Protein AF-F9DQQ2-F1 (afdb_monomer_lite)

Secondary structure (DSSP, 8-state):
-BTTSGGGTS-HHHHHHHHHHHHTT-EEEEEE-STTEEEEEEESSSEEEEEEEE-GGGBEEEEEE--S--SSSS-HHHHHHHHHHHHHHHSS--S-----------HHHHHHHHS-HHHHHHHHHHHHHH-HHHHHHHHHHHTT-S---

pLDDT: mean 83.59, std 15.38, range [37.66, 96.44]

Organism: NCBI:txid1027292

InterPro domains:
  IPR007527 Zinc finger, SWIM-type [PS50966] (50-86)

Structure (mmCIF, N/CA/C/O backbone):
data_AF-F9DQQ2-F1
#
_entry.id   AF-F9DQQ2-F1
#
loop_
_atom_site.group_PDB
_atom_site.id
_atom_site.type_symbol
_atom_site.label_atom_id
_atom_site.label_alt_id
_atom_site.label_comp_id
_atom_site.label_asym_id
_atom_site.label_entity_id
_atom_site.label_seq_id
_atom_site.pdbx_PDB_ins_code
_atom_site.Cartn_x
_atom_site.Cartn_y
_atom_site.Cartn_z
_atom_site.occupancy
_atom_site.B_iso_or_equiv
_atom_site.auth_seq_id
_atom_site.auth_comp_id
_atom_site.auth_asym_id
_atom_site.auth_atom_id
_atom_site.pdbx_PDB_model_num
ATOM 1 N N . MET A 1 1 ? -3.682 10.309 11.237 1.00 91.81 1 MET A N 1
ATOM 2 C CA . MET A 1 1 ? -4.462 9.955 10.033 1.00 91.81 1 MET A CA 1
ATOM 3 C C . MET A 1 1 ? -5.758 9.305 10.494 1.00 91.81 1 MET A C 1
ATOM 5 O O . MET A 1 1 ? -5.712 8.528 11.442 1.00 91.81 1 MET A O 1
ATOM 9 N N . ASN A 1 2 ? -6.893 9.654 9.894 1.00 93.94 2 ASN A N 1
ATOM 10 C CA . ASN A 1 2 ? -8.212 9.121 10.252 1.00 93.94 2 ASN A CA 1
ATOM 11 C C . ASN A 1 2 ? -8.787 8.335 9.061 1.00 93.94 2 ASN A C 1
ATOM 13 O O . ASN A 1 2 ? -8.530 8.712 7.921 1.00 93.94 2 ASN A O 1
ATOM 17 N N . ILE A 1 3 ? -9.531 7.256 9.315 1.00 93.12 3 ILE A N 1
ATOM 18 C CA . ILE A 1 3 ? -10.094 6.364 8.288 1.00 93.12 3 ILE A CA 1
ATOM 19 C C . ILE A 1 3 ? -11.096 7.055 7.353 1.00 93.12 3 ILE A C 1
ATOM 21 O O . ILE A 1 3 ? -11.316 6.585 6.243 1.00 93.12 3 ILE A O 1
ATOM 25 N N . TYR A 1 4 ? -11.653 8.191 7.770 1.00 90.44 4 TYR A N 1
ATOM 26 C CA . TYR A 1 4 ? -12.604 8.973 6.983 1.00 90.44 4 TYR A CA 1
ATOM 27 C C . TYR A 1 4 ? -11.970 10.153 6.230 1.00 90.44 4 TYR A C 1
ATOM 29 O O . TYR A 1 4 ? -12.684 10.850 5.519 1.00 90.44 4 TYR A O 1
ATOM 37 N N . GLN A 1 5 ? -10.669 10.414 6.432 1.00 91.44 5 GLN A N 1
ATOM 38 C CA . GLN A 1 5 ? -9.943 11.569 5.868 1.00 91.44 5 GLN A CA 1
ATOM 39 C C . GLN A 1 5 ? -8.458 11.244 5.587 1.00 91.44 5 GLN A C 1
ATOM 41 O O . GLN A 1 5 ? -7.559 12.084 5.731 1.00 91.44 5 GLN A O 1
ATOM 46 N N . PHE A 1 6 ? -8.136 9.985 5.286 1.00 92.81 6 PHE A N 1
ATOM 47 C CA . PHE A 1 6 ? -6.744 9.567 5.076 1.00 92.81 6 PHE A CA 1
ATOM 48 C C . PHE A 1 6 ? -6.175 10.116 3.765 1.00 92.81 6 PHE A C 1
ATOM 50 O O . PHE A 1 6 ? -4.967 10.316 3.652 1.00 92.81 6 PHE A O 1
ATOM 57 N N . GLU A 1 7 ? -7.033 10.387 2.786 1.00 89.94 7 GLU A N 1
ATOM 58 C CA . GLU A 1 7 ? -6.694 10.895 1.464 1.00 89.94 7 GLU A CA 1
ATOM 59 C C . GLU A 1 7 ? -5.997 12.259 1.508 1.00 89.94 7 GLU A C 1
ATOM 61 O O . GLU A 1 7 ? -5.167 12.543 0.649 1.00 89.94 7 GLU A O 1
ATOM 66 N N . GLU A 1 8 ? -6.255 13.064 2.542 1.00 89.94 8 GLU A N 1
ATOM 67 C CA . GLU A 1 8 ? -5.587 14.354 2.766 1.00 89.94 8 GLU A CA 1
ATOM 68 C C . GLU A 1 8 ? -4.128 14.192 3.229 1.00 89.94 8 GLU A C 1
ATOM 70 O O . GLU A 1 8 ? -3.323 15.118 3.132 1.00 89.94 8 GLU A O 1
ATOM 75 N N . HIS A 1 9 ? -3.772 13.006 3.731 1.00 90.50 9 HIS A N 1
ATOM 76 C CA . HIS A 1 9 ? -2.484 12.712 4.363 1.00 90.50 9 HIS A CA 1
ATOM 77 C C . HIS A 1 9 ? -1.588 11.796 3.516 1.00 90.50 9 HIS A C 1
ATOM 79 O O . HIS A 1 9 ? -0.440 11.537 3.886 1.00 90.50 9 HIS A O 1
ATOM 85 N N . VAL A 1 10 ? -2.095 11.290 2.390 1.00 89.50 10 VAL A N 1
ATOM 86 C CA . VAL A 1 10 ? -1.396 10.353 1.504 1.00 89.50 10 VAL A CA 1
ATOM 87 C C . VAL A 1 10 ? -1.189 11.004 0.140 1.00 89.50 10 VAL A C 1
ATOM 89 O O . VAL A 1 10 ? -2.031 11.750 -0.349 1.00 89.50 10 VAL A O 1
ATOM 92 N N . ASN A 1 11 ? -0.054 10.720 -0.510 1.00 88.88 11 ASN A N 1
ATOM 93 C CA . ASN A 1 11 ? 0.215 11.236 -1.850 1.00 88.88 11 ASN A CA 1
ATOM 94 C C . ASN A 1 11 ? -0.940 10.899 -2.812 1.00 88.88 11 ASN A C 1
ATOM 96 O O . ASN A 1 11 ? -1.328 9.737 -2.944 1.00 88.88 11 ASN A O 1
ATOM 100 N N . GLN A 1 12 ? -1.430 11.903 -3.538 1.00 87.38 12 GLN A N 1
ATOM 101 C CA . GLN A 1 12 ? -2.599 11.790 -4.413 1.00 87.38 12 GLN A CA 1
ATOM 102 C C . GLN A 1 12 ? -2.499 10.661 -5.455 1.00 87.38 12 GLN A C 1
ATOM 104 O O . GLN A 1 12 ? -3.489 9.975 -5.720 1.00 87.38 12 GLN A O 1
ATOM 109 N N . LYS A 1 13 ? -1.306 10.400 -6.015 1.00 87.06 13 LYS A N 1
ATOM 110 C CA . LYS A 1 13 ? -1.102 9.277 -6.950 1.00 87.06 13 LYS A CA 1
ATOM 111 C C . LYS A 1 13 ? -1.308 7.926 -6.256 1.00 87.06 13 LYS A C 1
ATOM 113 O O . LYS A 1 13 ? -1.817 6.990 -6.867 1.00 87.06 13 LYS A O 1
ATOM 118 N N . ILE A 1 14 ? -0.926 7.808 -4.985 1.00 91.00 14 ILE A N 1
ATOM 119 C CA . ILE A 1 14 ? -1.125 6.590 -4.188 1.00 91.00 14 ILE A CA 1
ATOM 120 C C . ILE A 1 14 ? -2.599 6.425 -3.811 1.00 91.00 14 ILE A C 1
ATOM 122 O O . ILE A 1 14 ? -3.117 5.317 -3.951 1.00 91.00 14 ILE A O 1
ATOM 126 N N . VAL A 1 15 ? -3.280 7.514 -3.433 1.00 92.31 15 VAL A N 1
ATOM 127 C CA . VAL A 1 15 ? -4.732 7.516 -3.178 1.00 92.31 15 VAL A CA 1
ATOM 128 C C . VAL A 1 15 ? -5.494 7.033 -4.410 1.00 92.31 15 VAL A C 1
ATOM 130 O O . VAL A 1 15 ? -6.264 6.084 -4.315 1.00 92.31 15 VAL A O 1
ATOM 133 N N . THR A 1 16 ? -5.202 7.606 -5.581 1.00 88.88 16 THR A N 1
ATOM 134 C CA . THR A 1 16 ? -5.843 7.238 -6.858 1.00 88.88 16 THR A CA 1
ATOM 135 C C . THR A 1 16 ? -5.654 5.753 -7.173 1.00 88.88 16 THR A C 1
ATOM 137 O O . THR A 1 16 ? -6.600 5.040 -7.494 1.00 88.88 16 THR A O 1
ATOM 140 N N . ARG A 1 17 ? -4.430 5.236 -7.019 1.00 92.00 17 ARG A N 1
ATOM 141 C CA . ARG A 1 17 ? -4.148 3.814 -7.267 1.00 92.00 17 ARG A CA 1
ATOM 142 C C . ARG A 1 17 ? -4.850 2.891 -6.270 1.00 92.00 17 ARG A C 1
ATOM 144 O O . ARG A 1 17 ? -5.263 1.805 -6.665 1.00 92.00 17 ARG A O 1
ATOM 151 N N . GLY A 1 18 ? -4.942 3.283 -4.999 1.00 93.12 18 GLY A N 1
ATOM 152 C CA . GLY A 1 18 ? -5.647 2.504 -3.981 1.00 93.12 18 GLY A CA 1
ATOM 153 C C . GLY A 1 18 ? -7.157 2.502 -4.193 1.00 93.12 18 GLY A C 1
ATOM 154 O O . GLY A 1 18 ? -7.774 1.444 -4.105 1.00 93.12 18 GLY A O 1
ATOM 155 N N . TRP A 1 19 ? -7.723 3.649 -4.576 1.00 93.19 19 TRP A N 1
ATOM 156 C CA . TRP A 1 19 ? -9.120 3.771 -4.989 1.00 93.19 19 TRP A CA 1
ATOM 157 C C . TRP A 1 19 ? -9.451 2.819 -6.141 1.00 93.19 19 TRP A C 1
ATOM 159 O O . TRP A 1 19 ? -10.386 2.034 -6.033 1.00 93.19 19 TRP A O 1
ATOM 169 N N . ASN A 1 20 ? -8.623 2.787 -7.190 1.00 91.44 20 ASN A N 1
ATOM 170 C CA . ASN A 1 20 ? -8.831 1.870 -8.315 1.00 91.44 20 ASN A CA 1
ATOM 171 C C . ASN A 1 20 ? -8.812 0.398 -7.875 1.00 91.44 20 ASN A C 1
ATOM 173 O O . ASN A 1 20 ? -9.624 -0.392 -8.336 1.00 91.44 20 ASN A O 1
ATOM 177 N N . TYR A 1 21 ? -7.926 0.015 -6.950 1.00 93.69 21 TYR A N 1
ATOM 178 C CA . TYR A 1 21 ? -7.899 -1.354 -6.420 1.00 93.69 21 TYR A CA 1
ATOM 179 C C . TYR A 1 21 ? -9.162 -1.703 -5.623 1.00 93.69 21 TYR A C 1
ATOM 181 O O . TYR A 1 21 ? -9.636 -2.836 -5.710 1.00 93.69 21 TYR A O 1
ATOM 189 N N . PHE A 1 22 ? -9.692 -0.747 -4.860 1.00 92.81 22 PHE A N 1
ATOM 190 C CA . PHE A 1 22 ? -10.963 -0.894 -4.159 1.00 92.81 22 PHE A CA 1
ATOM 191 C C . PHE A 1 22 ? -12.129 -1.048 -5.151 1.00 92.81 22 PHE A C 1
ATOM 193 O O . PHE A 1 22 ? -12.830 -2.056 -5.105 1.00 92.81 22 PHE A O 1
ATOM 200 N N . CYS A 1 23 ? -12.274 -0.133 -6.118 1.00 89.19 23 CYS A N 1
ATOM 201 C CA . CYS A 1 23 ? -13.345 -0.180 -7.123 1.00 89.19 23 CYS A CA 1
ATOM 202 C C . CYS A 1 23 ? -13.293 -1.415 -8.032 1.00 89.19 23 CYS A C 1
ATOM 204 O O . CYS A 1 23 ? -14.338 -1.949 -8.394 1.00 89.19 23 CYS A O 1
ATOM 206 N N . ASP A 1 24 ? -12.095 -1.900 -8.365 1.00 90.25 24 ASP A N 1
ATOM 207 C CA . ASP A 1 24 ? -11.893 -3.133 -9.137 1.00 90.25 24 ASP A CA 1
ATOM 208 C C . ASP A 1 24 ? -12.253 -4.408 -8.340 1.00 90.25 24 ASP A C 1
ATOM 210 O O . ASP A 1 24 ? -12.099 -5.519 -8.852 1.00 90.25 24 ASP A O 1
ATOM 214 N N . GLY A 1 25 ? -12.663 -4.292 -7.070 1.00 89.75 25 GLY A N 1
ATOM 215 C CA . GLY A 1 25 ? -12.977 -5.436 -6.213 1.00 89.75 25 GLY A CA 1
ATOM 216 C C . GLY A 1 25 ? -11.751 -6.287 -5.869 1.00 89.75 25 GLY A C 1
ATOM 217 O O . GLY A 1 25 ? -11.869 -7.487 -5.622 1.00 89.75 25 GLY A O 1
ATOM 218 N N . ARG A 1 26 ? -10.547 -5.694 -5.866 1.00 92.81 26 ARG A N 1
ATOM 219 C CA . ARG A 1 26 ? -9.294 -6.417 -5.566 1.00 92.81 26 ARG A CA 1
ATOM 220 C C . ARG A 1 26 ? -9.072 -6.629 -4.073 1.00 92.81 26 ARG A C 1
ATOM 222 O O . ARG A 1 26 ? -8.113 -7.306 -3.695 1.00 92.81 26 ARG A O 1
ATOM 229 N N . VAL A 1 27 ? -9.918 -6.045 -3.230 1.00 93.12 27 VAL A N 1
ATOM 230 C CA . VAL A 1 27 ? -9.899 -6.215 -1.779 1.00 93.12 27 VAL A CA 1
ATOM 231 C C . VAL A 1 27 ? -10.761 -7.426 -1.428 1.00 93.12 27 VAL A C 1
ATOM 233 O O . VAL A 1 27 ? -11.963 -7.446 -1.658 1.00 93.12 27 VAL A O 1
ATOM 236 N N . SER A 1 28 ? -10.146 -8.478 -0.896 1.00 85.31 28 SER A N 1
ATOM 237 C CA . SER A 1 28 ? -10.887 -9.625 -0.364 1.00 85.31 28 SER A CA 1
ATOM 238 C C . SER A 1 28 ? -11.399 -9.335 1.046 1.00 85.31 28 SER A C 1
ATOM 240 O O . SER A 1 28 ? -10.757 -8.603 1.803 1.00 85.31 28 SER A O 1
ATOM 242 N N . SER A 1 29 ? -12.505 -9.996 1.409 1.00 67.31 29 SER A N 1
ATOM 243 C CA . SER A 1 29 ? -13.208 -9.855 2.691 1.00 67.31 29 SER A CA 1
ATOM 244 C C . SER A 1 29 ? -12.266 -9.759 3.894 1.00 67.31 29 SER A C 1
ATOM 246 O O . SER A 1 29 ? -11.401 -10.622 4.089 1.00 67.31 29 SER A O 1
ATOM 248 N N . SER A 1 30 ? -12.479 -8.731 4.712 1.00 70.38 30 SER A N 1
ATOM 249 C CA . SER A 1 30 ? -11.675 -8.469 5.899 1.00 70.38 30 SER A CA 1
ATOM 250 C C . SER A 1 30 ? -11.931 -9.512 6.988 1.00 70.38 30 SER A C 1
ATOM 252 O O . SER A 1 30 ? -13.043 -10.023 7.159 1.00 70.38 30 SER A O 1
ATOM 254 N N . ARG A 1 31 ? -10.897 -9.828 7.770 1.00 75.25 31 ARG A N 1
ATOM 255 C CA . ARG A 1 31 ? -11.061 -10.552 9.033 1.00 75.25 31 ARG A CA 1
ATOM 256 C C . ARG A 1 31 ? -10.847 -9.580 10.182 1.00 75.25 31 ARG A C 1
ATOM 258 O O . ARG A 1 31 ? -9.708 -9.199 10.458 1.00 75.25 31 ARG A O 1
ATOM 265 N N . LYS A 1 32 ? -11.926 -9.228 10.884 1.00 78.81 32 LYS A N 1
ATOM 266 C CA . LYS A 1 32 ? -11.830 -8.521 12.165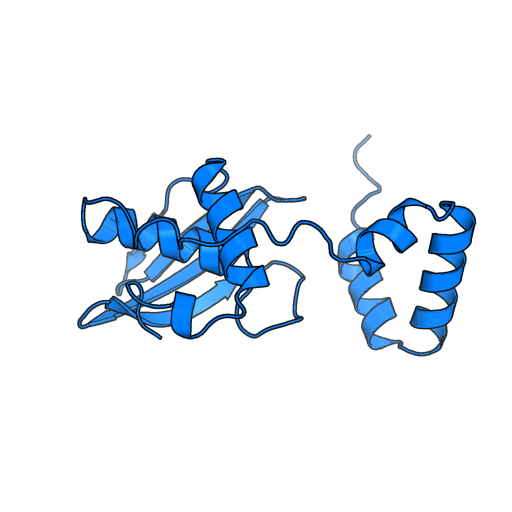 1.00 78.81 32 LYS A CA 1
ATOM 267 C C . LYS A 1 32 ? -11.130 -9.417 13.190 1.00 78.81 32 LYS A C 1
ATOM 269 O O . LYS A 1 32 ? -11.528 -10.563 13.414 1.00 78.81 32 LYS A O 1
ATOM 274 N N . ARG A 1 33 ? -10.067 -8.896 13.790 1.00 80.00 33 ARG A N 1
ATOM 275 C CA . ARG A 1 33 ? -9.330 -9.482 14.912 1.00 80.00 33 ARG A CA 1
ATOM 276 C C . ARG A 1 33 ? -9.716 -8.762 16.210 1.00 80.00 33 ARG A C 1
ATOM 278 O O . ARG A 1 33 ? -10.629 -7.937 16.239 1.00 80.00 33 ARG A O 1
ATOM 285 N N . GLN A 1 34 ? -9.056 -9.126 17.306 1.00 80.75 34 GLN A N 1
ATOM 286 C CA . GLN A 1 34 ? -9.218 -8.445 18.590 1.00 80.75 34 GLN A CA 1
ATOM 287 C C . GLN A 1 34 ? -8.692 -6.998 18.506 1.00 80.75 34 GLN A C 1
ATOM 289 O O . GLN A 1 34 ? -7.906 -6.672 17.617 1.00 80.75 34 GLN A O 1
ATOM 294 N N . GLU A 1 35 ? -9.165 -6.136 19.411 1.00 83.38 35 GLU A N 1
ATOM 295 C CA . GLU A 1 35 ? -8.626 -4.777 19.616 1.00 83.38 35 GLU A CA 1
ATOM 296 C C . GLU A 1 35 ? -8.692 -3.854 18.382 1.00 83.38 35 GLU A C 1
ATOM 298 O O . GLU A 1 35 ? -7.757 -3.121 18.086 1.00 83.38 35 GLU A O 1
ATOM 303 N N . GLY A 1 36 ? -9.784 -3.907 17.610 1.00 87.00 36 GLY A N 1
ATOM 304 C CA . GLY A 1 36 ? -9.970 -2.986 16.475 1.00 87.00 36 GLY A CA 1
ATOM 305 C C . GLY A 1 36 ? -9.001 -3.217 15.309 1.00 87.00 36 GLY A C 1
ATOM 306 O O . GLY A 1 36 ? -8.852 -2.349 14.453 1.00 87.00 36 GLY A O 1
ATOM 307 N N . THR A 1 37 ? -8.348 -4.381 15.262 1.00 93.62 37 THR A N 1
ATOM 308 C CA . THR A 1 37 ? -7.432 -4.760 14.182 1.00 93.62 37 THR A CA 1
ATOM 309 C C . THR A 1 37 ? -8.162 -5.521 13.078 1.00 93.62 37 THR A C 1
ATOM 311 O O . THR A 1 37 ? -8.949 -6.427 13.349 1.00 93.62 37 THR A O 1
ATOM 314 N N . TYR A 1 38 ? -7.870 -5.195 11.824 1.00 94.38 38 TYR A N 1
ATOM 315 C CA . TYR A 1 38 ? -8.461 -5.778 10.624 1.00 94.38 38 TYR A CA 1
ATOM 316 C C . TYR A 1 38 ? -7.351 -6.256 9.690 1.00 94.38 38 TYR A C 1
ATOM 318 O O . TYR A 1 38 ? -6.363 -5.554 9.481 1.00 94.38 38 TYR A O 1
ATOM 326 N N . THR A 1 39 ? -7.513 -7.453 9.126 1.00 94.81 39 THR A N 1
ATOM 327 C CA . THR A 1 39 ? -6.618 -7.974 8.085 1.00 94.81 39 THR A CA 1
ATOM 328 C C . THR A 1 39 ? -7.365 -8.057 6.759 1.00 94.81 39 THR A C 1
ATOM 330 O O . THR A 1 39 ? -8.450 -8.641 6.709 1.00 94.81 39 THR A O 1
ATOM 333 N N . PHE A 1 40 ? -6.763 -7.524 5.699 1.00 95.00 40 PHE A N 1
ATOM 334 C CA . PHE A 1 40 ? -7.262 -7.549 4.325 1.00 95.00 40 PHE A CA 1
ATOM 335 C C . PHE A 1 40 ? -6.283 -8.289 3.424 1.00 95.00 40 PHE A C 1
ATOM 337 O O . PHE A 1 40 ? -5.073 -8.284 3.665 1.00 95.00 40 PHE A O 1
ATOM 344 N N . PHE A 1 41 ? -6.807 -8.877 2.351 1.00 94.56 41 PHE A N 1
ATOM 345 C CA . PHE A 1 41 ? -5.977 -9.426 1.288 1.00 94.56 41 PHE A CA 1
ATOM 346 C C . PHE A 1 41 ? -6.237 -8.692 -0.016 1.00 94.56 41 PHE A C 1
ATOM 348 O O . PHE A 1 41 ? -7.371 -8.656 -0.485 1.00 94.56 41 PHE A O 1
ATOM 355 N N . ILE A 1 42 ? -5.185 -8.128 -0.596 1.00 94.69 42 ILE A N 1
ATOM 356 C CA . ILE A 1 42 ? -5.263 -7.287 -1.786 1.00 94.69 42 ILE A CA 1
ATOM 357 C C . ILE A 1 42 ? -4.636 -8.025 -2.966 1.00 94.69 42 ILE A C 1
ATOM 359 O O . ILE A 1 42 ? -3.468 -8.415 -2.909 1.00 94.69 42 ILE A O 1
ATOM 363 N N . LEU A 1 43 ? -5.400 -8.213 -4.040 1.00 91.38 43 LEU A N 1
ATOM 364 C CA . LEU A 1 43 ? -4.917 -8.834 -5.272 1.00 91.38 43 LEU A CA 1
ATOM 365 C C . LEU A 1 43 ? -4.167 -7.804 -6.130 1.00 91.38 43 LEU A C 1
ATOM 367 O O . LEU A 1 43 ? -4.759 -6.880 -6.685 1.00 91.38 43 LEU A O 1
ATOM 371 N N . GLY A 1 44 ? -2.849 -7.956 -6.234 1.00 86.44 44 GLY A N 1
ATOM 372 C CA . GLY A 1 44 ? -1.984 -7.195 -7.136 1.00 86.44 44 GLY A CA 1
ATOM 373 C C . GLY A 1 44 ? -1.265 -8.122 -8.114 1.00 86.44 44 GLY A C 1
ATOM 374 O O . GLY A 1 44 ? -1.877 -9.022 -8.679 1.00 86.44 44 GLY A O 1
ATOM 375 N N . SER A 1 45 ? 0.042 -7.916 -8.300 1.00 82.88 45 SER A N 1
ATOM 376 C CA . SER A 1 45 ? 0.904 -8.905 -8.974 1.00 82.88 45 SER A CA 1
ATOM 377 C C . SER A 1 45 ? 0.957 -10.234 -8.215 1.00 82.88 45 SER A C 1
ATOM 379 O O . SER A 1 45 ? 1.110 -11.290 -8.812 1.00 82.88 45 SER A O 1
ATOM 381 N N . GLU A 1 46 ? 0.805 -10.158 -6.896 1.00 87.50 46 GLU A N 1
ATOM 382 C CA . GLU A 1 46 ? 0.638 -11.272 -5.976 1.00 87.50 46 GLU A CA 1
ATOM 383 C C . GLU A 1 46 ? -0.473 -10.913 -4.980 1.00 87.50 46 GLU A C 1
ATOM 385 O O . GLU A 1 46 ? -1.034 -9.810 -5.011 1.00 87.50 46 GLU A O 1
ATOM 390 N N . LYS A 1 47 ? -0.789 -11.835 -4.072 1.00 90.81 47 LYS A N 1
ATOM 391 C CA . LYS A 1 47 ? -1.703 -11.574 -2.961 1.00 90.81 47 LYS A CA 1
ATOM 392 C C . LYS A 1 47 ? -0.943 -10.912 -1.811 1.00 90.81 47 LYS A C 1
ATOM 394 O O . LYS A 1 47 ? -0.115 -11.551 -1.167 1.00 90.81 47 LYS A O 1
ATOM 399 N N . TYR A 1 48 ? -1.271 -9.659 -1.521 1.00 93.62 48 TYR A N 1
ATOM 400 C CA . TYR A 1 48 ? -0.668 -8.898 -0.430 1.00 93.62 48 TYR A CA 1
ATOM 401 C C . TYR A 1 48 ? -1.553 -8.916 0.814 1.00 93.62 48 TYR A C 1
ATOM 403 O O . TYR A 1 48 ? -2.775 -8.827 0.710 1.00 93.62 48 TYR A O 1
ATOM 411 N N . GLU A 1 49 ? -0.941 -9.023 1.989 1.00 94.50 49 GLU A N 1
ATOM 412 C CA . GLU A 1 49 ? -1.624 -8.913 3.278 1.00 94.50 49 GLU A CA 1
ATOM 413 C C . GLU A 1 49 ? -1.454 -7.491 3.817 1.00 94.50 49 GLU A C 1
ATOM 415 O O . GLU A 1 49 ? -0.340 -6.957 3.850 1.00 94.50 49 GLU A O 1
ATOM 420 N N . VAL A 1 50 ? -2.568 -6.886 4.225 1.00 95.31 50 VAL A N 1
ATOM 421 C CA . VAL A 1 50 ? -2.616 -5.566 4.855 1.00 95.31 50 VAL A CA 1
ATOM 422 C C . VAL A 1 50 ? -3.231 -5.706 6.239 1.00 95.31 50 VAL A C 1
ATOM 424 O O . VAL A 1 50 ? -4.289 -6.318 6.387 1.00 95.31 50 VAL A O 1
ATOM 427 N N . THR A 1 51 ? -2.592 -5.121 7.248 1.00 95.19 51 THR A N 1
ATOM 428 C CA . THR A 1 51 ? -3.129 -5.037 8.611 1.00 95.19 51 THR A CA 1
ATOM 429 C C . THR A 1 51 ? -3.384 -3.582 8.965 1.00 95.19 51 THR A C 1
ATOM 431 O O . THR A 1 51 ? -2.494 -2.757 8.800 1.00 95.19 51 THR A O 1
ATOM 434 N N . VAL A 1 52 ? -4.581 -3.279 9.469 1.00 95.44 52 VAL A N 1
ATOM 435 C CA . VAL A 1 52 ? -4.985 -1.936 9.907 1.00 95.44 52 VAL A CA 1
ATOM 436 C C . VAL A 1 52 ? -5.568 -2.021 11.313 1.00 95.44 52 VAL A C 1
ATOM 438 O O . VAL A 1 52 ? -6.462 -2.830 11.555 1.00 95.44 52 VAL A O 1
ATOM 441 N N . THR A 1 53 ? -5.097 -1.187 12.235 1.00 95.25 53 THR A N 1
ATOM 442 C CA . THR A 1 53 ? -5.650 -1.073 13.593 1.00 95.25 53 THR A CA 1
ATOM 443 C C . THR A 1 53 ? -6.317 0.283 13.761 1.00 95.25 53 THR A C 1
ATOM 445 O O . THR A 1 53 ? -5.680 1.322 13.573 1.00 95.25 53 THR A O 1
ATOM 448 N N . ILE A 1 54 ? -7.598 0.259 14.125 1.00 94.50 54 ILE A N 1
ATOM 449 C CA . ILE A 1 54 ? -8.432 1.444 14.328 1.00 94.50 54 ILE A CA 1
ATOM 450 C C . ILE A 1 54 ? -8.663 1.666 15.822 1.00 94.50 54 ILE A C 1
ATOM 452 O O . ILE A 1 54 ? -9.049 0.744 16.541 1.00 94.50 54 ILE A O 1
ATOM 456 N N . GLY A 1 55 ? -8.416 2.895 16.264 1.00 91.62 55 GLY A N 1
ATOM 457 C CA . GLY A 1 55 ? -8.739 3.391 17.596 1.00 91.62 55 GLY A CA 1
ATOM 458 C C . GLY A 1 55 ? -10.063 4.146 17.626 1.00 91.62 55 GLY A C 1
ATOM 459 O O . GLY A 1 55 ? -10.881 4.057 16.709 1.00 91.62 55 GLY A O 1
ATOM 460 N N . ASP A 1 56 ? -10.252 4.925 18.685 1.00 88.19 56 ASP A N 1
ATOM 461 C CA . ASP A 1 56 ? -11.465 5.717 18.864 1.00 88.19 56 ASP A CA 1
ATOM 462 C C . ASP A 1 56 ? -11.669 6.714 17.709 1.00 88.19 56 ASP A C 1
ATOM 464 O O . ASP A 1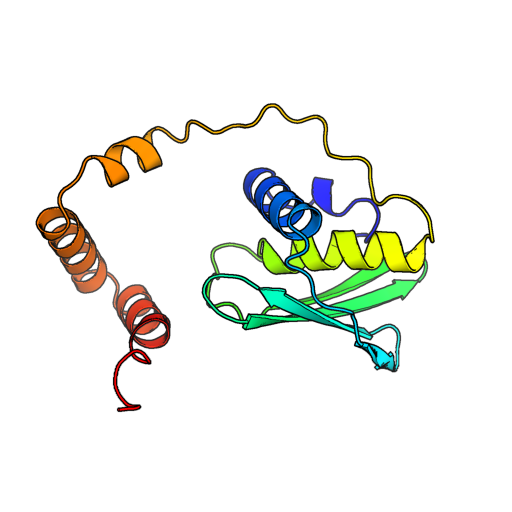 56 ? -10.715 7.229 17.109 1.00 88.19 56 ASP A O 1
ATOM 468 N N . GLU A 1 57 ? -12.943 6.940 17.377 1.00 87.69 57 GLU A N 1
ATOM 469 C CA . GLU A 1 57 ? -13.395 7.892 16.349 1.00 87.69 57 GLU A CA 1
ATOM 470 C C . GLU A 1 57 ? -12.767 7.677 14.954 1.00 87.69 57 GLU A C 1
ATOM 472 O O . GLU A 1 57 ? -12.638 8.607 14.159 1.00 87.69 57 GLU A O 1
ATOM 477 N N . GLY A 1 58 ? -12.366 6.441 14.628 1.00 89.50 58 GLY A N 1
ATOM 478 C CA . GLY A 1 58 ? -11.824 6.100 13.307 1.00 89.50 58 GLY A CA 1
ATOM 479 C C . GLY A 1 58 ? -10.340 6.435 13.130 1.00 89.50 58 GLY A C 1
ATOM 480 O O . GLY A 1 58 ? -9.828 6.435 12.010 1.00 89.50 58 GLY A O 1
ATOM 481 N N . THR A 1 59 ? -9.613 6.719 14.212 1.00 94.62 59 THR A N 1
ATOM 482 C CA . THR A 1 59 ? -8.171 6.998 14.140 1.00 94.62 59 THR A CA 1
ATOM 483 C C . THR A 1 59 ? -7.399 5.760 13.683 1.00 94.62 59 THR A C 1
ATOM 485 O O . THR A 1 59 ? -7.510 4.700 14.296 1.00 94.62 59 THR A O 1
ATOM 488 N N . ILE A 1 60 ? -6.565 5.884 12.647 1.00 95.31 60 ILE A N 1
ATOM 489 C CA . ILE A 1 60 ? -5.669 4.799 12.221 1.00 95.31 60 ILE A CA 1
ATOM 490 C C . ILE A 1 60 ? -4.451 4.802 13.151 1.00 95.31 60 ILE A C 1
ATOM 492 O O . ILE A 1 60 ? -3.598 5.687 13.058 1.00 95.31 60 ILE A O 1
ATOM 496 N N . LEU A 1 61 ? -4.385 3.826 14.059 1.00 94.88 61 LEU A N 1
ATOM 497 C CA . LEU A 1 61 ? -3.297 3.671 15.033 1.00 94.88 61 LEU A CA 1
ATOM 498 C C . LEU A 1 61 ? -2.083 2.962 14.428 1.00 94.88 61 LEU A C 1
ATOM 500 O O . LEU A 1 61 ? -0.944 3.275 14.765 1.00 94.88 61 LEU A O 1
ATOM 504 N N . PHE A 1 62 ? -2.332 1.997 13.543 1.00 94.06 62 PHE A N 1
ATOM 505 C CA . PHE A 1 62 ? -1.301 1.218 12.872 1.00 94.06 62 PHE A CA 1
ATOM 506 C C . PHE A 1 62 ? -1.782 0.781 11.491 1.00 94.06 62 PHE A C 1
ATOM 508 O O . PHE A 1 62 ? -2.957 0.460 11.307 1.00 94.06 62 PHE A O 1
ATOM 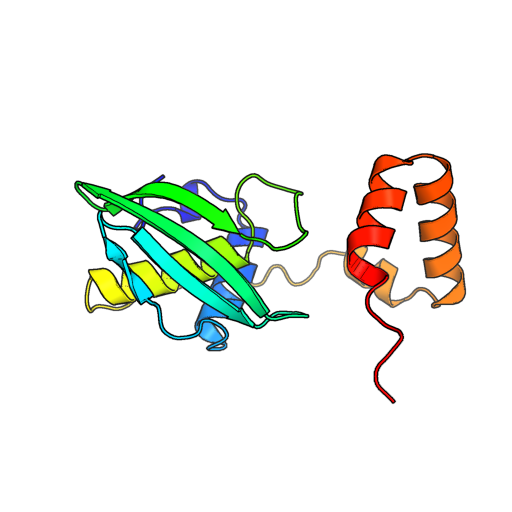515 N N . SER A 1 63 ? -0.858 0.745 10.536 1.00 94.44 63 SER A N 1
ATOM 516 C CA . SER A 1 63 ? -1.074 0.163 9.221 1.00 94.44 63 SER A CA 1
ATOM 517 C C . SER A 1 63 ? 0.220 -0.447 8.708 1.00 94.44 63 SER A C 1
ATOM 519 O O . SER A 1 63 ? 1.297 0.113 8.923 1.00 94.44 63 SER A O 1
ATOM 521 N N . SER A 1 64 ? 0.115 -1.598 8.055 1.00 93.56 64 SER A N 1
ATOM 522 C CA . SER A 1 64 ? 1.231 -2.192 7.333 1.00 93.56 64 SER A CA 1
ATOM 523 C C . SER A 1 64 ? 0.757 -3.031 6.158 1.00 93.56 64 SER A C 1
ATOM 525 O O . SER A 1 64 ? -0.326 -3.621 6.176 1.00 93.56 64 SER A O 1
ATOM 527 N N . CYS A 1 65 ? 1.612 -3.133 5.145 1.00 94.00 65 CYS A N 1
ATOM 528 C CA . CYS A 1 65 ? 1.453 -4.053 4.032 1.00 94.00 65 CYS A CA 1
ATOM 529 C C . CYS A 1 65 ? 2.739 -4.848 3.829 1.00 94.00 65 CYS A C 1
ATOM 531 O O . CYS A 1 65 ? 3.833 -4.295 3.902 1.00 94.00 65 CYS A O 1
ATOM 533 N N . ASN A 1 66 ? 2.615 -6.136 3.512 1.00 92.38 66 ASN A N 1
ATOM 534 C CA . ASN A 1 66 ? 3.766 -6.975 3.169 1.00 92.38 66 ASN A CA 1
ATOM 535 C C . ASN A 1 66 ? 4.280 -6.759 1.732 1.00 92.38 66 ASN A C 1
ATOM 537 O O . ASN A 1 66 ? 5.159 -7.495 1.280 1.00 92.38 66 ASN A O 1
ATOM 541 N N . CYS A 1 67 ? 3.723 -5.798 0.987 1.00 90.69 67 CYS A N 1
ATOM 542 C CA . CYS A 1 67 ? 4.166 -5.548 -0.373 1.00 90.69 67 CYS A CA 1
ATOM 543 C C . CYS A 1 67 ? 5.584 -4.966 -0.383 1.00 90.69 67 CYS A C 1
ATOM 545 O O . CYS A 1 67 ? 5.916 -4.125 0.450 1.00 90.69 67 CYS A O 1
ATOM 547 N N . PRO A 1 68 ? 6.419 -5.331 -1.364 1.00 84.31 68 PRO A N 1
ATOM 548 C CA . PRO A 1 68 ? 7.807 -4.882 -1.410 1.00 84.31 68 PRO A CA 1
ATOM 549 C C . PRO A 1 68 ? 7.960 -3.424 -1.870 1.00 84.31 68 PRO A C 1
ATOM 551 O O . PRO A 1 68 ? 9.069 -2.965 -2.162 1.00 84.31 68 PRO A O 1
ATOM 554 N N . TYR A 1 69 ? 6.851 -2.700 -2.032 1.00 73.00 69 TYR A N 1
ATOM 555 C CA . TYR A 1 69 ? 6.827 -1.312 -2.463 1.00 73.00 69 TYR A CA 1
ATOM 556 C C . TYR A 1 69 ? 6.995 -0.379 -1.253 1.00 73.00 69 TYR A C 1
ATOM 558 O O . TYR A 1 69 ? 6.018 -0.036 -0.605 1.00 73.00 69 TYR A O 1
ATOM 566 N N . ASP A 1 70 ? 8.230 0.051 -0.997 1.00 63.81 70 ASP A N 1
ATOM 567 C CA . ASP A 1 70 ? 8.640 0.928 0.111 1.00 63.81 70 ASP A CA 1
ATOM 568 C C . ASP A 1 70 ? 9.076 2.323 -0.389 1.00 63.81 70 ASP A C 1
ATOM 570 O O . ASP A 1 70 ? 10.180 2.789 -0.134 1.00 63.81 70 ASP A O 1
ATOM 574 N N . TYR A 1 71 ? 8.268 2.963 -1.242 1.00 62.16 71 TYR A N 1
ATOM 575 C CA . TYR A 1 71 ? 8.552 4.340 -1.699 1.00 62.16 71 TYR A CA 1
ATOM 576 C C . TYR A 1 71 ? 7.841 5.409 -0.849 1.00 62.16 71 TYR A C 1
ATOM 578 O O . TYR A 1 71 ? 8.034 6.602 -1.078 1.00 62.16 71 TYR A O 1
ATOM 586 N N . SER A 1 72 ? 6.996 4.999 0.099 1.00 66.00 72 SER A N 1
ATOM 587 C CA . SER A 1 72 ? 6.235 5.869 1.000 1.00 66.00 72 SER A CA 1
ATOM 588 C C . SER A 1 72 ? 5.791 5.096 2.240 1.00 66.00 72 SER A C 1
ATOM 590 O O . SER A 1 72 ? 5.709 3.873 2.207 1.00 66.00 72 SER A O 1
ATOM 592 N N . SER A 1 73 ? 5.442 5.819 3.308 1.00 82.50 73 SER A N 1
ATOM 593 C CA . SER A 1 73 ? 4.920 5.243 4.557 1.00 82.50 73 SER A CA 1
ATOM 594 C C . SER A 1 73 ? 3.606 4.474 4.393 1.00 82.50 73 SER A C 1
ATOM 596 O O . SER A 1 73 ? 3.298 3.632 5.225 1.00 82.50 73 SER A O 1
ATOM 598 N N . VAL A 1 74 ? 2.837 4.781 3.344 1.00 91.69 74 VAL A N 1
ATOM 599 C CA . VAL A 1 74 ? 1.572 4.124 2.997 1.00 91.69 74 VAL A CA 1
ATOM 600 C C . VAL A 1 74 ? 1.621 3.744 1.524 1.00 91.69 74 VAL A C 1
ATOM 602 O O . VAL A 1 74 ? 1.898 4.593 0.670 1.00 91.69 74 VAL A O 1
ATOM 605 N N . CYS A 1 75 ? 1.350 2.482 1.205 1.00 94.25 75 CYS A N 1
ATOM 606 C CA . CYS A 1 75 ? 1.257 2.002 -0.170 1.00 94.25 75 CYS A CA 1
ATOM 607 C C . CYS A 1 75 ? -0.194 2.010 -0.688 1.00 94.25 75 CYS A C 1
ATOM 609 O O . CYS A 1 75 ? -1.161 2.117 0.061 1.00 94.25 75 CYS A O 1
ATOM 611 N N . LYS A 1 76 ? -0.370 1.815 -2.000 1.00 93.94 76 LYS A N 1
ATOM 612 C CA . LYS A 1 76 ? -1.708 1.747 -2.621 1.00 93.94 76 LYS A CA 1
ATOM 613 C C . LYS A 1 76 ? -2.597 0.628 -2.056 1.00 93.94 76 LYS A C 1
ATOM 615 O O . LYS A 1 76 ? -3.812 0.761 -2.074 1.00 93.94 76 LYS A O 1
ATOM 620 N N . HIS A 1 77 ? -2.006 -0.473 -1.580 1.00 95.50 77 HIS A N 1
ATOM 621 C CA . HIS A 1 77 ? -2.766 -1.592 -1.015 1.00 95.50 77 HIS A CA 1
ATOM 622 C C . HIS A 1 77 ? -3.359 -1.228 0.349 1.00 95.50 77 HIS A C 1
ATOM 624 O O . HIS A 1 77 ? -4.485 -1.613 0.640 1.00 95.50 77 HIS A O 1
ATOM 630 N N . GLU A 1 78 ? -2.632 -0.452 1.155 1.00 95.69 78 GLU A N 1
ATOM 631 C CA . GLU A 1 78 ? -3.144 0.080 2.421 1.00 95.69 78 GLU A CA 1
ATOM 632 C C . GLU A 1 78 ? -4.284 1.056 2.177 1.00 95.69 78 GLU A C 1
ATOM 634 O O . GLU A 1 78 ? -5.335 0.912 2.783 1.00 95.69 78 GLU A O 1
ATOM 639 N N . VAL A 1 79 ? -4.135 1.963 1.208 1.00 95.44 79 VAL A N 1
ATOM 640 C CA . VAL A 1 79 ? -5.224 2.865 0.801 1.00 95.44 79 VAL A CA 1
ATOM 641 C C . VAL A 1 79 ? -6.464 2.081 0.346 1.00 95.44 79 VAL A C 1
ATOM 643 O O . VAL A 1 79 ? -7.572 2.409 0.756 1.00 95.44 79 VAL A O 1
ATOM 646 N N . ALA A 1 80 ? -6.305 1.020 -0.453 1.00 95.25 80 ALA A N 1
ATOM 647 C CA . ALA A 1 80 ? -7.432 0.172 -0.858 1.00 95.25 80 ALA A CA 1
ATOM 648 C C . ALA A 1 80 ? -8.128 -0.483 0.351 1.00 95.25 80 ALA A C 1
ATOM 650 O O . ALA A 1 80 ? -9.354 -0.511 0.424 1.00 95.25 80 ALA A O 1
ATOM 651 N N . ALA A 1 81 ? -7.347 -0.960 1.327 1.00 95.31 81 ALA A N 1
ATOM 652 C CA . ALA A 1 81 ? -7.876 -1.487 2.581 1.00 95.31 81 ALA A CA 1
ATOM 653 C C . ALA A 1 81 ? -8.570 -0.410 3.428 1.00 95.31 81 ALA A C 1
ATOM 655 O O . ALA A 1 81 ? -9.541 -0.717 4.110 1.00 95.31 81 ALA A O 1
ATOM 656 N N . TYR A 1 82 ? -8.106 0.842 3.389 1.00 95.31 82 TYR A N 1
ATOM 657 C CA . TYR A 1 82 ? -8.746 1.944 4.104 1.00 95.31 82 TYR A CA 1
ATOM 658 C C . TYR A 1 82 ? -10.133 2.256 3.545 1.00 95.31 82 TYR A C 1
ATOM 660 O O . TYR A 1 82 ? -11.064 2.411 4.329 1.00 95.31 82 TYR A O 1
ATOM 668 N N . PHE A 1 83 ? -10.291 2.289 2.217 1.00 93.62 83 PHE A N 1
ATOM 669 C CA . PHE A 1 83 ? -11.603 2.476 1.587 1.00 93.62 83 PHE A CA 1
ATOM 670 C C . PHE A 1 83 ? -12.579 1.353 1.950 1.00 93.62 83 PHE A C 1
ATOM 672 O O . PHE A 1 83 ? -13.691 1.632 2.393 1.00 93.62 83 PHE A O 1
ATOM 679 N N . GLU A 1 84 ? -12.135 0.099 1.848 1.00 93.06 84 GLU A N 1
ATOM 680 C CA . GLU A 1 84 ? -12.933 -1.064 2.250 1.00 93.06 84 GLU A CA 1
ATOM 681 C C . GLU A 1 84 ? -13.313 -1.003 3.738 1.00 93.06 84 GLU A C 1
ATOM 683 O O . GLU A 1 84 ? -14.458 -1.247 4.114 1.00 93.06 84 GLU A O 1
ATOM 688 N N . LEU A 1 85 ? -12.361 -0.661 4.610 1.00 92.38 85 LEU A N 1
ATOM 689 C CA . LEU A 1 85 ? -12.612 -0.569 6.044 1.00 92.38 85 LEU A CA 1
ATOM 690 C C . LEU A 1 85 ? -13.583 0.567 6.379 1.00 92.38 85 LEU A C 1
ATOM 692 O O . LEU A 1 85 ? -14.462 0.370 7.212 1.00 92.38 85 LEU A O 1
ATOM 696 N N . ALA A 1 86 ? -13.449 1.728 5.736 1.00 91.31 86 ALA A N 1
ATOM 697 C CA . ALA A 1 86 ? -14.373 2.844 5.908 1.00 91.31 86 ALA A CA 1
ATOM 698 C C . ALA A 1 86 ? -15.809 2.437 5.533 1.00 91.31 86 ALA A C 1
ATOM 700 O O . ALA A 1 86 ? -16.731 2.684 6.309 1.00 91.31 86 ALA A O 1
ATOM 701 N N . GLU A 1 87 ? -15.989 1.741 4.403 1.00 88.00 87 GLU A N 1
ATOM 702 C CA . GLU A 1 87 ? -17.296 1.221 3.975 1.00 88.00 87 GLU A CA 1
ATOM 703 C C . GLU A 1 87 ? -17.877 0.217 4.988 1.00 88.00 87 GLU A C 1
ATOM 705 O O . GLU A 1 87 ? -19.053 0.301 5.356 1.00 88.00 87 GLU A O 1
ATOM 710 N N . GLN A 1 88 ? -17.045 -0.695 5.506 1.00 87.62 88 GLN A N 1
ATOM 711 C CA . GLN A 1 88 ? -17.458 -1.673 6.519 1.00 87.62 88 GLN A CA 1
ATOM 712 C C . GLN A 1 88 ? -17.827 -1.038 7.869 1.00 87.62 88 GLN A C 1
ATOM 714 O O . GLN A 1 88 ? -18.692 -1.571 8.568 1.00 87.62 88 GLN A O 1
ATOM 719 N N . LEU A 1 89 ? -17.170 0.060 8.262 1.00 86.00 89 LEU A N 1
ATOM 720 C CA . LEU A 1 89 ? -17.420 0.745 9.536 1.00 86.00 89 LEU A CA 1
ATOM 721 C C . LEU A 1 89 ? -18.670 1.632 9.493 1.00 86.00 89 LEU A C 1
ATOM 723 O O . LEU A 1 89 ? -19.446 1.613 10.448 1.00 86.00 89 LEU A O 1
ATOM 727 N N . ASP A 1 90 ? -18.886 2.372 8.403 1.00 76.94 90 ASP A N 1
ATOM 728 C CA . ASP A 1 90 ? -20.000 3.325 8.301 1.00 76.94 90 ASP A CA 1
ATOM 729 C C . ASP A 1 90 ? -21.300 2.715 7.765 1.00 76.94 90 ASP A C 1
ATOM 731 O O . ASP A 1 90 ? -22.362 3.340 7.867 1.00 76.94 90 ASP A O 1
ATOM 735 N N . GLY A 1 91 ? -21.254 1.514 7.170 1.00 59.97 91 GLY A N 1
ATOM 736 C CA . GLY A 1 91 ? -22.418 0.896 6.517 1.00 59.97 91 GLY A CA 1
ATOM 737 C C . GLY A 1 91 ? -23.018 1.762 5.396 1.00 59.97 91 GLY A C 1
ATOM 738 O O . GLY A 1 91 ? -24.156 1.548 4.976 1.00 59.97 91 GLY A O 1
ATOM 739 N N . LYS A 1 92 ? -22.263 2.770 4.948 1.00 49.41 92 LYS A N 1
ATOM 740 C CA . LYS A 1 92 ? -22.559 3.740 3.896 1.00 49.41 92 LYS A CA 1
ATOM 741 C C . LYS A 1 92 ? -21.354 3.805 2.966 1.00 49.41 92 LYS A C 1
ATOM 743 O O . LYS A 1 92 ? -20.252 3.426 3.349 1.00 49.41 92 LYS A O 1
ATOM 748 N N . THR A 1 93 ? -21.591 4.311 1.758 1.00 48.56 93 THR A N 1
ATOM 749 C CA . THR A 1 93 ? -20.558 4.566 0.750 1.00 48.56 93 THR A CA 1
ATOM 750 C C . THR A 1 93 ? -19.323 5.225 1.379 1.00 48.56 93 THR A C 1
ATOM 752 O O . THR A 1 93 ? -19.505 6.202 2.114 1.00 48.56 93 THR A O 1
ATOM 755 N N . PRO A 1 94 ? -18.108 4.724 1.087 1.00 54.47 94 PRO A N 1
ATOM 756 C CA . PRO A 1 94 ? -16.849 5.262 1.604 1.00 54.47 94 PRO A CA 1
ATOM 757 C C . PRO A 1 94 ? -16.676 6.750 1.244 1.00 54.47 94 PRO A C 1
ATOM 759 O O . PRO A 1 94 ? -17.451 7.252 0.416 1.00 54.47 94 PRO A O 1
ATOM 762 N N . PRO A 1 95 ? -15.677 7.460 1.828 1.00 56.69 95 PRO A N 1
ATOM 763 C CA . PRO A 1 95 ? -15.338 8.832 1.446 1.00 56.69 95 PRO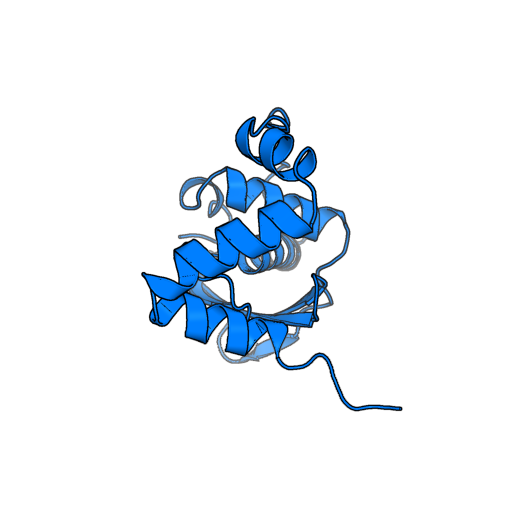 A CA 1
ATOM 764 C C . PRO A 1 95 ? -15.430 8.978 -0.072 1.00 56.69 95 PRO A C 1
ATOM 766 O O . PRO A 1 95 ? -14.838 8.190 -0.812 1.00 56.69 95 PRO A O 1
ATOM 769 N N . SER A 1 96 ? -16.305 9.882 -0.520 1.00 55.38 96 SER A N 1
ATOM 770 C CA . SER A 1 96 ? -16.771 9.926 -1.906 1.00 55.38 96 SER A CA 1
ATOM 771 C C . SER A 1 96 ? -15.598 9.941 -2.874 1.00 55.38 96 SER A C 1
ATOM 773 O O . SER A 1 96 ? -14.649 10.691 -2.642 1.00 55.38 96 SER A O 1
ATOM 775 N N . ALA A 1 97 ? -15.719 9.142 -3.947 1.00 51.12 97 ALA A N 1
ATOM 776 C CA . ALA A 1 97 ? -14.778 9.052 -5.060 1.00 51.12 97 ALA A CA 1
ATOM 777 C C . ALA A 1 97 ? -14.118 10.411 -5.279 1.00 51.12 97 ALA A C 1
ATOM 779 O O . ALA A 1 97 ? -14.821 11.389 -5.572 1.00 51.12 97 ALA A O 1
ATOM 780 N N . PRO A 1 98 ? -12.810 10.519 -5.044 1.00 55.59 98 PRO A N 1
ATOM 781 C CA . PRO A 1 98 ? -12.231 11.830 -4.954 1.00 55.59 98 PRO A CA 1
ATOM 782 C C . PRO A 1 98 ? -12.275 12.434 -6.367 1.00 55.59 98 PRO A C 1
ATOM 784 O O . PRO A 1 98 ? -11.998 11.748 -7.352 1.00 55.59 98 PRO A O 1
ATOM 787 N N . GLN A 1 99 ? -12.778 13.670 -6.475 1.00 48.66 99 GLN A N 1
ATOM 788 C CA . GLN A 1 99 ? -13.155 14.318 -7.737 1.00 48.66 99 GLN A CA 1
ATOM 789 C C . GLN A 1 99 ? -11.887 14.710 -8.517 1.00 48.66 99 GLN A C 1
ATOM 791 O O . GLN A 1 99 ? -11.524 15.879 -8.615 1.00 48.66 99 GLN A O 1
ATOM 796 N N . TRP A 1 100 ? -11.150 13.720 -9.011 1.00 50.44 100 TRP A N 1
ATOM 797 C CA . TRP A 1 100 ? -9.860 13.910 -9.650 1.00 50.44 100 TRP A CA 1
ATOM 798 C C . TRP A 1 100 ? -9.929 13.463 -11.096 1.00 50.44 100 TRP A C 1
ATOM 800 O O . TRP A 1 100 ? -10.319 12.343 -11.417 1.00 50.44 100 TRP A O 1
ATOM 810 N N . VAL A 1 101 ? -9.521 14.382 -11.964 1.00 46.09 101 VAL A N 1
ATOM 811 C CA . VAL A 1 101 ? -9.152 14.079 -13.339 1.00 46.09 101 VAL A CA 1
ATOM 812 C C . VAL A 1 101 ? -8.058 13.019 -13.270 1.00 46.09 101 VAL A C 1
ATOM 814 O O . VAL A 1 101 ? -7.060 13.214 -12.574 1.00 46.09 101 VAL A O 1
ATOM 817 N N . GLU A 1 102 ? -8.270 11.891 -13.941 1.00 44.97 102 GLU A N 1
ATOM 818 C CA . GLU A 1 102 ? -7.242 10.886 -14.181 1.00 44.97 102 GLU A CA 1
ATOM 819 C C . GLU A 1 102 ? -5.979 11.597 -14.688 1.00 44.97 102 GLU A C 1
ATOM 821 O O . GLU A 1 102 ? -5.936 12.089 -15.812 1.00 44.97 102 GLU A O 1
ATOM 826 N N . VAL A 1 103 ? -4.945 11.707 -13.849 1.00 52.75 103 VAL A N 1
ATOM 827 C CA . VAL A 1 103 ? -3.616 12.093 -14.332 1.00 52.75 103 VAL A CA 1
ATOM 828 C C . VAL A 1 103 ? -3.011 10.820 -14.911 1.00 52.75 103 VAL A C 1
ATOM 830 O O . VAL A 1 103 ? -2.223 10.139 -14.253 1.00 52.75 103 VAL A O 1
ATOM 833 N N . THR A 1 104 ? -3.478 10.444 -16.101 1.00 48.50 104 THR A N 1
ATOM 834 C CA . THR A 1 104 ? -2.966 9.301 -16.870 1.00 48.50 104 THR A CA 1
ATOM 835 C C . THR A 1 104 ? -1.633 9.592 -17.531 1.00 48.50 104 THR A C 1
ATOM 837 O O . THR A 1 104 ? -0.920 8.658 -17.879 1.00 48.50 104 THR A O 1
ATOM 840 N N . ASP A 1 105 ? -1.240 10.856 -17.621 1.00 51.00 105 ASP A N 1
ATOM 841 C CA . ASP A 1 105 ? -0.069 11.220 -18.401 1.00 51.00 105 ASP A CA 1
ATOM 842 C C . ASP A 1 105 ? 1.081 11.482 -17.434 1.00 51.00 105 ASP A C 1
ATOM 844 O O . ASP A 1 105 ? 1.356 12.612 -17.030 1.00 51.00 105 ASP A O 1
ATOM 848 N N . ASP A 1 106 ? 1.725 10.405 -16.984 1.00 65.69 106 ASP A N 1
ATOM 849 C CA . ASP A 1 106 ? 3.115 10.498 -16.556 1.00 65.69 106 ASP A CA 1
ATOM 850 C C . ASP A 1 106 ? 3.978 10.361 -17.815 1.00 65.69 106 ASP A C 1
ATOM 852 O O . ASP A 1 106 ? 4.162 9.233 -18.285 1.00 65.69 106 ASP A O 1
ATOM 856 N N . PRO A 1 107 ? 4.533 11.459 -18.368 1.00 73.25 107 PRO A N 1
ATOM 857 C CA . PRO A 1 107 ? 5.315 11.399 -19.604 1.00 73.25 107 PRO A CA 1
ATOM 858 C C . PRO A 1 107 ? 6.506 10.444 -19.477 1.00 73.25 107 PRO A C 1
ATOM 860 O O . PRO A 1 107 ? 7.004 9.904 -20.460 1.00 73.25 107 PRO A O 1
ATOM 863 N N . PHE A 1 108 ? 6.965 10.203 -18.246 1.00 78.00 108 PHE A N 1
ATOM 864 C CA . PHE A 1 108 ? 8.013 9.238 -17.970 1.00 78.00 108 PHE A CA 1
ATOM 865 C C . PHE A 1 108 ? 7.562 7.793 -18.212 1.00 78.00 108 PHE A C 1
ATOM 867 O O . PHE A 1 108 ? 8.317 7.007 -18.780 1.00 78.00 108 PHE A O 1
ATOM 874 N N . THR A 1 109 ? 6.328 7.444 -17.843 1.00 78.31 109 THR A N 1
ATOM 875 C CA . THR A 1 109 ? 5.771 6.108 -18.088 1.00 78.31 109 THR A CA 1
ATOM 876 C C . THR A 1 109 ? 5.627 5.838 -19.585 1.00 78.31 109 THR A C 1
ATOM 878 O O . THR A 1 109 ? 5.989 4.752 -20.036 1.00 78.31 109 THR A O 1
ATOM 881 N N . GLU A 1 110 ? 5.188 6.829 -20.366 1.00 80.50 110 GLU A N 1
ATOM 882 C CA . GLU A 1 110 ? 5.135 6.719 -21.829 1.00 80.50 110 GLU A CA 1
ATOM 883 C C . GLU A 1 110 ? 6.524 6.458 -22.417 1.00 80.50 110 GLU A C 1
ATOM 885 O O . GLU A 1 110 ? 6.699 5.521 -23.192 1.00 80.50 110 GLU A O 1
ATOM 890 N N . ILE A 1 111 ? 7.539 7.219 -21.987 1.00 87.50 111 ILE A N 1
ATOM 891 C CA . ILE A 1 111 ? 8.923 7.012 -22.431 1.00 87.50 111 ILE A CA 1
ATOM 892 C C . ILE A 1 111 ? 9.367 5.579 -22.136 1.00 87.50 111 ILE A C 1
ATOM 894 O O . ILE A 1 111 ? 9.853 4.905 -23.042 1.00 87.50 111 ILE A O 1
ATOM 898 N N . LEU A 1 112 ? 9.162 5.080 -20.914 1.00 86.69 112 LEU A N 1
ATOM 899 C CA . LEU A 1 112 ? 9.557 3.716 -20.550 1.00 86.69 112 LEU A CA 1
ATOM 900 C C . LEU A 1 112 ? 8.873 2.650 -21.419 1.00 86.69 112 LEU A C 1
ATOM 902 O O . LEU A 1 112 ? 9.518 1.671 -21.784 1.00 86.69 112 LEU A O 1
ATOM 906 N N . GLN A 1 113 ? 7.603 2.847 -21.784 1.00 82.50 113 GLN A N 1
ATOM 907 C CA . GLN A 1 113 ? 6.846 1.921 -22.637 1.00 82.50 113 GLN A CA 1
ATOM 908 C C . GLN A 1 113 ? 7.307 1.919 -24.101 1.00 82.50 113 GLN A C 1
ATOM 910 O O . GLN A 1 113 ? 7.059 0.949 -24.814 1.00 82.50 113 GLN A O 1
ATOM 915 N N . THR A 1 114 ? 7.988 2.975 -24.554 1.00 91.06 114 THR A N 1
ATOM 916 C CA . THR A 1 114 ? 8.581 3.018 -25.903 1.00 91.06 114 THR A CA 1
ATOM 917 C C . THR A 1 114 ? 9.932 2.304 -25.998 1.00 91.06 114 THR A C 1
ATOM 919 O O . THR A 1 114 ? 10.408 2.046 -27.105 1.00 91.06 114 THR A O 1
ATOM 922 N N . LEU A 1 115 ? 10.570 1.983 -24.867 1.00 94.38 115 LEU A N 1
ATOM 923 C CA . LEU A 1 115 ? 11.877 1.332 -24.847 1.00 94.38 115 LEU A CA 1
ATOM 924 C C . LEU A 1 115 ? 11.757 -0.177 -25.088 1.00 94.38 115 LEU A C 1
ATOM 926 O O . LEU A 1 115 ? 10.855 -0.843 -24.588 1.00 94.38 115 LEU A O 1
ATOM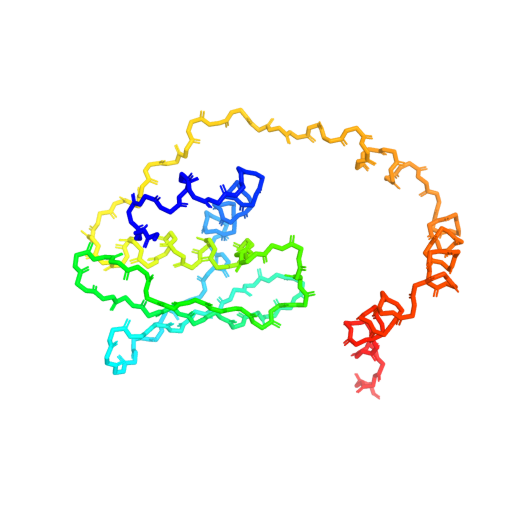 930 N N . SER A 1 116 ? 12.724 -0.729 -25.823 1.00 95.12 116 SER A N 1
ATOM 931 C CA . SER A 1 116 ? 12.882 -2.183 -25.948 1.00 95.12 116 SER A CA 1
ATOM 932 C C . SER A 1 116 ? 13.253 -2.828 -24.608 1.00 95.12 116 SER A C 1
ATOM 934 O O . SER A 1 116 ? 13.877 -2.188 -23.754 1.00 95.12 116 SER A O 1
ATOM 936 N N . ASN A 1 117 ? 12.929 -4.113 -24.443 1.00 92.69 117 ASN A N 1
ATOM 937 C CA . ASN A 1 117 ? 13.280 -4.869 -23.238 1.00 92.69 117 ASN A CA 1
ATOM 938 C C . ASN A 1 117 ? 14.794 -4.897 -23.003 1.00 92.69 117 ASN A C 1
ATOM 940 O O . ASN A 1 117 ? 15.233 -4.816 -21.862 1.00 92.69 117 ASN A O 1
ATOM 944 N N . GLU A 1 118 ? 15.590 -4.961 -24.069 1.00 94.62 118 GLU A N 1
ATOM 945 C CA . GLU A 1 118 ? 17.050 -4.944 -24.004 1.00 94.62 118 GLU A CA 1
ATOM 946 C C . GLU A 1 118 ? 17.551 -3.652 -23.351 1.00 94.62 118 GLU A C 1
ATOM 948 O O . GLU A 1 118 ? 18.335 -3.696 -22.405 1.00 94.62 118 GLU A O 1
ATOM 953 N N . VAL A 1 119 ? 17.026 -2.505 -23.789 1.00 94.44 119 VAL A N 1
ATOM 954 C CA . VAL A 1 119 ? 17.384 -1.194 -23.227 1.00 94.44 119 VAL A CA 1
ATOM 955 C C . VAL A 1 119 ? 16.907 -1.063 -21.779 1.00 94.44 119 VAL A C 1
ATOM 957 O O . VAL A 1 119 ? 17.639 -0.551 -20.934 1.00 94.44 119 VAL A O 1
ATOM 960 N N . LEU A 1 120 ? 15.708 -1.556 -21.454 1.00 95.44 120 LEU A N 1
ATOM 961 C CA . LEU A 1 120 ? 15.218 -1.565 -20.072 1.00 95.44 120 LEU A CA 1
ATOM 962 C C . LEU A 1 120 ? 16.117 -2.411 -19.157 1.00 95.44 120 LEU A C 1
ATOM 964 O O . LEU A 1 120 ? 16.422 -1.985 -18.043 1.00 95.44 120 LEU A O 1
ATOM 968 N N . ILE A 1 121 ? 16.585 -3.572 -19.629 1.00 94.81 121 ILE A N 1
ATOM 969 C CA . ILE A 1 121 ? 17.526 -4.430 -18.897 1.00 94.81 121 ILE A CA 1
ATOM 970 C C . ILE A 1 121 ? 18.850 -3.699 -18.654 1.00 94.81 121 ILE A C 1
ATOM 972 O O . ILE A 1 121 ? 19.369 -3.752 -17.538 1.00 94.81 121 ILE A O 1
ATOM 976 N N . GLU A 1 122 ? 19.386 -2.997 -19.654 1.00 96.44 122 GLU A N 1
ATOM 977 C CA . GLU A 1 122 ? 20.623 -2.220 -19.501 1.00 96.44 122 GLU A CA 1
ATOM 978 C C . GLU A 1 122 ? 20.472 -1.095 -18.476 1.00 96.44 122 GLU A C 1
ATOM 980 O O . GLU A 1 122 ? 21.306 -0.974 -17.582 1.00 96.44 122 GLU A O 1
ATOM 985 N N . ILE A 1 123 ? 19.372 -0.339 -18.532 1.00 95.19 123 ILE A N 1
ATOM 986 C CA . ILE A 1 123 ? 19.080 0.715 -17.552 1.00 95.19 123 ILE A CA 1
ATOM 987 C C . ILE A 1 123 ? 19.016 0.133 -16.135 1.00 95.19 123 ILE A C 1
ATOM 989 O O . ILE A 1 123 ? 19.617 0.680 -15.210 1.00 95.19 123 ILE A O 1
ATOM 993 N N . VAL A 1 124 ? 18.303 -0.984 -15.945 1.00 95.06 124 VAL A N 1
ATOM 994 C CA . VAL A 1 124 ? 18.198 -1.634 -14.630 1.00 95.06 124 VAL A CA 1
ATOM 995 C C . VAL A 1 124 ? 19.566 -2.123 -14.156 1.00 95.06 124 VAL A C 1
ATOM 997 O O . VAL A 1 124 ? 19.910 -1.908 -12.992 1.00 95.06 124 VAL A O 1
ATOM 1000 N N . ARG A 1 125 ? 20.372 -2.726 -15.039 1.00 95.62 125 ARG A N 1
ATOM 1001 C CA . ARG A 1 125 ? 21.730 -3.177 -14.711 1.00 95.62 125 ARG A CA 1
ATOM 1002 C C . ARG A 1 125 ? 22.580 -2.008 -14.220 1.00 95.62 125 ARG A C 1
ATOM 1004 O O . ARG A 1 125 ? 23.077 -2.071 -13.097 1.00 95.62 125 ARG A O 1
ATOM 1011 N N . ASP A 1 126 ? 22.642 -0.926 -14.988 1.00 95.75 126 ASP A N 1
ATOM 1012 C CA . ASP A 1 126 ? 23.430 0.268 -14.669 1.00 95.75 126 ASP A CA 1
ATOM 1013 C C . ASP A 1 126 ? 23.024 0.905 -13.329 1.00 95.75 126 ASP A C 1
ATOM 1015 O O . ASP A 1 126 ? 23.877 1.378 -12.573 1.00 95.75 126 ASP A O 1
ATOM 1019 N N . LEU A 1 127 ? 21.726 0.905 -13.001 1.00 95.31 127 LEU A N 1
ATOM 1020 C CA . LEU A 1 127 ? 21.232 1.377 -11.703 1.00 95.31 127 LEU A CA 1
ATOM 1021 C C . LEU A 1 127 ? 21.676 0.453 -10.561 1.00 95.31 127 LEU A C 1
ATOM 1023 O O . LEU A 1 127 ? 22.160 0.926 -9.533 1.00 95.31 127 LEU A O 1
ATOM 1027 N N . THR A 1 128 ? 21.545 -0.863 -10.739 1.00 96.06 128 THR A N 1
ATOM 1028 C CA . THR A 1 128 ? 21.894 -1.850 -9.701 1.00 96.06 128 THR A CA 1
ATOM 1029 C C . THR A 1 128 ? 23.393 -2.010 -9.470 1.00 96.06 128 THR A C 1
ATOM 1031 O O . THR A 1 128 ? 23.791 -2.427 -8.387 1.00 96.06 128 THR A O 1
ATOM 1034 N N . GLU A 1 129 ? 24.236 -1.654 -10.441 1.00 94.88 129 GLU A N 1
ATOM 1035 C CA . GLU A 1 129 ? 25.691 -1.576 -10.253 1.00 94.88 129 GLU A CA 1
ATOM 1036 C C . GLU A 1 129 ? 26.091 -0.464 -9.276 1.00 94.88 129 GLU A C 1
ATOM 1038 O O . GLU A 1 129 ? 27.131 -0.549 -8.624 1.00 94.88 129 GLU A O 1
ATOM 1043 N N . ARG A 1 130 ? 25.264 0.581 -9.163 1.00 91.00 130 ARG A N 1
ATOM 1044 C CA . ARG A 1 130 ? 25.526 1.759 -8.323 1.00 91.00 130 ARG A CA 1
ATOM 1045 C C . ARG A 1 130 ? 24.768 1.725 -6.998 1.00 91.00 130 ARG A C 1
ATOM 1047 O O . ARG A 1 130 ? 25.124 2.465 -6.085 1.00 91.00 130 ARG A O 1
ATOM 1054 N N . ASP A 1 131 ? 23.750 0.875 -6.891 1.00 94.12 131 ASP A N 1
ATOM 1055 C CA . ASP A 1 131 ? 22.885 0.754 -5.721 1.00 94.12 131 ASP A CA 1
ATOM 1056 C C . ASP A 1 131 ? 22.644 -0.723 -5.356 1.00 94.12 131 ASP A C 1
ATOM 1058 O O . ASP A 1 131 ? 21.751 -1.409 -5.864 1.00 94.12 131 ASP A O 1
ATOM 1062 N N . GLU A 1 132 ? 23.454 -1.211 -4.416 1.00 90.62 132 GLU A N 1
ATOM 1063 C CA . GLU A 1 132 ? 23.360 -2.578 -3.894 1.00 90.62 132 GLU A CA 1
ATOM 1064 C C . GLU A 1 132 ? 22.084 -2.823 -3.069 1.00 90.62 132 GLU A C 1
ATOM 1066 O O . GLU A 1 132 ? 21.620 -3.963 -2.974 1.00 90.62 132 GLU A O 1
ATOM 1071 N N . VAL A 1 133 ? 21.474 -1.781 -2.487 1.00 90.88 133 VAL A N 1
ATOM 1072 C CA . VAL A 1 133 ? 20.192 -1.918 -1.775 1.00 90.88 133 VAL A CA 1
ATOM 1073 C C . VAL A 1 133 ? 19.080 -2.178 -2.785 1.00 90.88 133 VAL A C 1
ATOM 1075 O O . VAL A 1 133 ? 18.304 -3.123 -2.612 1.00 90.88 133 VAL A O 1
ATOM 1078 N N . LEU A 1 134 ? 19.047 -1.406 -3.874 1.00 90.06 134 LEU A N 1
ATOM 1079 C CA . LEU A 1 134 ? 18.123 -1.616 -4.986 1.00 90.06 134 LEU A CA 1
ATOM 1080 C C . LEU A 1 134 ? 18.291 -3.015 -5.584 1.00 90.06 134 LEU A C 1
ATOM 1082 O O . LEU A 1 134 ? 17.302 -3.726 -5.757 1.00 90.06 134 LEU A O 1
ATOM 1086 N N . LYS A 1 135 ? 19.530 -3.452 -5.827 1.00 92.75 135 LYS A N 1
ATOM 1087 C CA . LYS A 1 135 ? 19.826 -4.796 -6.341 1.00 92.75 135 LYS A CA 1
ATOM 1088 C C . LYS A 1 135 ? 19.272 -5.901 -5.442 1.00 92.75 135 LYS A C 1
ATOM 1090 O O . LYS A 1 135 ? 18.569 -6.789 -5.922 1.00 92.75 135 LYS A O 1
ATOM 1095 N N . ARG A 1 136 ? 19.536 -5.834 -4.131 1.00 86.94 136 ARG A N 1
ATOM 1096 C CA . ARG A 1 136 ? 19.001 -6.801 -3.154 1.00 86.94 136 ARG A CA 1
ATOM 1097 C C . ARG A 1 136 ? 17.480 -6.797 -3.122 1.00 86.94 136 ARG A C 1
ATOM 1099 O O . ARG A 1 136 ? 16.880 -7.865 -3.045 1.00 86.94 136 ARG A O 1
ATOM 1106 N N . ARG A 1 137 ? 16.859 -5.620 -3.204 1.00 85.62 137 ARG A N 1
ATOM 1107 C CA . ARG A 1 137 ? 15.401 -5.488 -3.244 1.00 85.62 137 ARG A CA 1
ATOM 1108 C C . ARG A 1 137 ? 14.822 -6.124 -4.504 1.00 85.62 137 ARG A C 1
ATOM 1110 O O . ARG A 1 137 ? 13.907 -6.927 -4.386 1.00 85.62 137 ARG A O 1
ATOM 1117 N N . LEU A 1 138 ? 15.370 -5.833 -5.684 1.00 88.94 138 LEU A N 1
ATOM 1118 C CA . LEU A 1 138 ? 14.920 -6.447 -6.938 1.00 88.94 138 LEU A CA 1
ATOM 1119 C C . LEU A 1 138 ? 15.071 -7.973 -6.903 1.00 88.94 138 LEU A C 1
ATOM 1121 O O . LEU A 1 138 ? 14.135 -8.680 -7.265 1.00 88.94 138 LEU A O 1
ATOM 1125 N N . LEU A 1 139 ? 16.189 -8.486 -6.380 1.00 87.81 139 LEU A N 1
ATOM 1126 C CA . LEU A 1 139 ? 16.368 -9.924 -6.171 1.00 87.81 139 LEU A CA 1
ATOM 1127 C C . LEU A 1 139 ? 15.309 -10.491 -5.220 1.00 87.81 139 LEU A C 1
ATOM 1129 O O . LEU A 1 139 ? 14.665 -11.474 -5.561 1.00 87.81 139 LEU A O 1
ATOM 1133 N N . ALA A 1 140 ? 15.072 -9.875 -4.062 1.00 81.62 140 ALA A N 1
ATOM 1134 C CA . ALA A 1 140 ? 14.082 -10.366 -3.101 1.00 81.62 140 ALA A CA 1
ATOM 1135 C C . ALA A 1 140 ? 12.656 -10.418 -3.677 1.00 81.62 140 ALA A C 1
ATOM 1137 O O . ALA A 1 140 ? 11.884 -11.303 -3.315 1.00 81.62 140 ALA A O 1
ATOM 1138 N N . VAL A 1 141 ? 12.322 -9.485 -4.574 1.00 79.56 141 VAL A N 1
ATOM 1139 C CA . VAL A 1 141 ? 10.997 -9.391 -5.201 1.00 79.56 141 VAL A CA 1
ATOM 1140 C C . VAL A 1 141 ? 10.825 -10.375 -6.352 1.00 79.56 141 VAL A C 1
ATOM 1142 O O . VAL A 1 141 ? 9.788 -11.019 -6.436 1.00 79.56 141 VAL A O 1
ATOM 1145 N N . TYR A 1 142 ? 11.818 -10.504 -7.233 1.00 84.00 142 TYR A N 1
ATOM 1146 C CA . TYR A 1 142 ? 11.646 -11.199 -8.515 1.00 84.00 142 TYR A CA 1
ATOM 1147 C C . TYR A 1 142 ? 12.338 -12.572 -8.598 1.00 84.00 142 TYR A C 1
ATOM 1149 O O . TYR A 1 142 ? 12.179 -13.268 -9.594 1.00 84.00 142 TYR A O 1
ATOM 1157 N N . SER A 1 143 ? 13.073 -13.009 -7.566 1.00 78.44 143 SER A N 1
ATOM 1158 C CA . SER A 1 143 ? 13.781 -14.307 -7.567 1.00 78.44 143 SER A CA 1
ATOM 1159 C C . SER A 1 143 ? 12.905 -15.543 -7.316 1.00 78.44 143 SER A C 1
ATOM 1161 O O . SER A 1 143 ? 13.392 -16.659 -7.462 1.00 78.44 143 SER A O 1
ATOM 1163 N N . LYS A 1 144 ? 11.617 -15.397 -6.971 1.00 58.84 144 LYS A N 1
ATOM 1164 C CA . LYS A 1 144 ? 10.703 -16.529 -6.694 1.00 58.84 144 LYS A CA 1
ATOM 1165 C C . LYS A 1 144 ? 10.001 -17.111 -7.935 1.00 58.84 144 LYS A C 1
ATOM 1167 O O . LYS A 1 144 ? 8.961 -17.746 -7.810 1.00 58.84 144 LYS A O 1
ATOM 1172 N N . GLY A 1 145 ? 10.555 -16.891 -9.125 1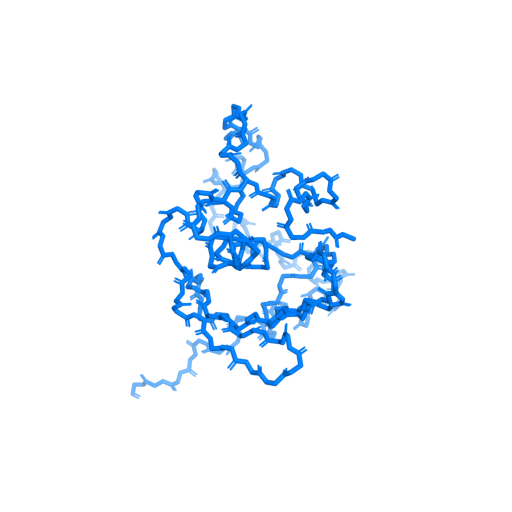.00 51.12 145 GLY A N 1
ATOM 1173 C CA . GLY A 1 145 ? 9.938 -17.249 -10.406 1.00 51.12 145 GLY A CA 1
ATOM 1174 C C . GLY A 1 145 ? 10.422 -18.540 -11.072 1.00 51.12 145 GLY A C 1
ATOM 1175 O O . GLY A 1 145 ? 10.117 -18.722 -12.243 1.00 51.12 145 GLY A O 1
ATOM 1176 N N . GLU A 1 146 ? 11.162 -19.422 -10.393 1.00 47.81 146 GLU A N 1
ATOM 1177 C CA . GLU A 1 146 ? 11.558 -20.721 -10.961 1.00 47.81 146 GLU A CA 1
ATOM 1178 C C . GLU A 1 146 ? 11.428 -21.848 -9.927 1.00 47.81 146 GLU A C 1
ATOM 1180 O O . GLU A 1 146 ? 12.184 -21.900 -8.957 1.00 47.81 146 GLU A O 1
ATOM 1185 N N . GLY A 1 147 ? 10.478 -22.763 -10.158 1.00 43.03 147 GLY A N 1
ATOM 1186 C CA . GLY A 1 147 ? 10.433 -24.067 -9.492 1.00 43.03 147 GLY A CA 1
ATOM 1187 C C . GLY A 1 147 ? 9.053 -24.525 -9.024 1.00 43.03 147 GLY A C 1
ATOM 1188 O O . GLY A 1 147 ? 8.862 -24.656 -7.826 1.00 43.03 147 GLY A O 1
ATOM 1189 N N . ASP A 1 148 ? 8.132 -24.779 -9.958 1.00 37.66 148 ASP A N 1
ATOM 1190 C CA . ASP A 1 148 ? 7.081 -25.805 -9.831 1.00 37.66 148 ASP A CA 1
ATOM 1191 C C . ASP A 1 148 ? 6.605 -26.182 -11.251 1.00 37.66 148 ASP A C 1
ATOM 1193 O O . ASP A 1 148 ? 5.601 -25.678 -11.760 1.00 37.66 148 ASP A O 1
ATOM 1197 N N . VAL A 1 149 ? 7.390 -27.040 -11.913 1.00 38.59 149 VAL A N 1
ATOM 1198 C CA . VAL A 1 149 ? 6.955 -27.956 -12.986 1.00 38.59 149 VAL A CA 1
ATOM 1199 C C . VAL A 1 149 ? 7.553 -29.321 -12.687 1.00 38.59 149 VAL A C 1
ATOM 1201 O O . VAL A 1 149 ? 8.770 -29.363 -12.396 1.00 38.59 149 VAL A O 1
#

Sequence (149 aa):
MNIYQFEEHVNQKIVTRGWNYFCDGRVSSSRKRQEGTYTFFILGSEKYEVTVTIGDEGTILFSSCNCPYDYSSVCKHEVAAYFELAEQLDGKTPPSAPQWVEVTDDPFTEILQTLSNEVLIEIVRDLTERDEVLKRRLLAVYSKGEGDV

Radius of gyration: 17.81 Å; chains: 1; bounding box: 48×42×46 Å

Foldseek 3Di:
DFLQPCCVVDDVVLLLLLVVQLVVVQWDDWDDDPQQKIWIWGDDVHTKIKIWHADPPRDTPDIDIPDLDDPDPDGSNRSNVSQVVQCVVPVDHGNPDPPDDPPVDPVVVVVVVPDDPVVVVVVLVVVCVVPVPSVVSCCVPPVPPDDDD